Protein AF-A0A7C2AR70-F1 (afdb_monomer_lite)

Structure (mmCIF, N/CA/C/O backbone):
data_AF-A0A7C2AR70-F1
#
_entry.id   AF-A0A7C2AR70-F1
#
loop_
_atom_site.group_PDB
_atom_site.id
_atom_site.type_symbol
_atom_site.label_atom_id
_atom_site.label_alt_id
_atom_site.label_comp_id
_atom_site.label_asym_id
_atom_site.label_entity_id
_atom_site.label_seq_id
_atom_site.pdbx_PDB_ins_code
_atom_site.Cartn_x
_atom_site.Cartn_y
_atom_site.Cartn_z
_atom_site.occupancy
_atom_site.B_iso_or_equiv
_atom_site.auth_seq_id
_atom_site.auth_comp_id
_atom_site.auth_asym_id
_atom_site.auth_atom_id
_atom_site.pdbx_PDB_model_num
ATOM 1 N N . MET A 1 1 ? 42.522 9.588 -12.100 1.00 49.28 1 MET A N 1
ATOM 2 C CA . MET A 1 1 ? 41.634 8.437 -11.813 1.00 49.28 1 MET A CA 1
ATOM 3 C C . MET A 1 1 ? 40.787 8.620 -10.542 1.00 49.28 1 MET A C 1
ATOM 5 O O . MET A 1 1 ? 39.807 7.905 -10.396 1.00 49.28 1 MET A O 1
ATOM 9 N N . ASP A 1 2 ? 41.076 9.593 -9.663 1.00 53.12 2 ASP A N 1
ATOM 10 C CA . ASP A 1 2 ? 40.337 9.797 -8.393 1.00 53.12 2 ASP A CA 1
ATOM 11 C C . ASP A 1 2 ? 39.108 10.722 -8.435 1.00 53.12 2 ASP A C 1
ATOM 13 O O . ASP A 1 2 ? 38.309 10.716 -7.498 1.00 53.12 2 ASP A O 1
ATOM 17 N N . LYS A 1 3 ? 38.927 11.521 -9.496 1.00 52.28 3 LYS A N 1
ATOM 18 C CA . LYS A 1 3 ? 37.774 12.439 -9.607 1.00 52.28 3 LYS A CA 1
ATOM 19 C C . LYS A 1 3 ? 36.469 11.706 -9.939 1.00 52.28 3 LYS A C 1
ATOM 21 O O . LYS A 1 3 ? 35.471 11.916 -9.259 1.00 52.28 3 LYS A O 1
ATOM 26 N N . ILE A 1 4 ? 36.525 10.741 -10.858 1.00 54.91 4 ILE A N 1
ATOM 27 C CA . ILE A 1 4 ? 35.353 9.969 -11.306 1.00 54.91 4 ILE A CA 1
ATOM 28 C C . ILE A 1 4 ? 34.748 9.154 -10.147 1.00 54.91 4 ILE A C 1
ATOM 30 O O . ILE A 1 4 ? 33.536 9.122 -9.965 1.00 54.91 4 ILE A O 1
ATOM 34 N N . ARG A 1 5 ? 35.579 8.558 -9.275 1.00 50.78 5 ARG A N 1
ATOM 35 C CA . ARG A 1 5 ? 35.094 7.815 -8.092 1.00 50.78 5 ARG A CA 1
ATOM 36 C C . ARG A 1 5 ? 34.351 8.693 -7.080 1.00 50.78 5 ARG A C 1
ATOM 38 O O . ARG A 1 5 ? 33.504 8.178 -6.351 1.00 50.78 5 ARG A O 1
ATOM 45 N N . LYS A 1 6 ? 34.675 9.988 -6.993 1.00 52.06 6 LYS A N 1
ATOM 46 C CA . LYS A 1 6 ? 33.985 10.924 -6.093 1.00 52.06 6 LYS A CA 1
ATOM 47 C C . LYS A 1 6 ? 32.639 11.362 -6.664 1.00 52.06 6 LYS A C 1
ATOM 49 O O . LYS A 1 6 ? 31.676 11.389 -5.905 1.00 52.06 6 LYS A O 1
ATOM 54 N N . GLU A 1 7 ? 32.561 11.598 -7.971 1.00 48.84 7 GLU A N 1
ATOM 55 C CA . GLU A 1 7 ? 31.306 11.940 -8.655 1.00 48.84 7 GLU A CA 1
ATOM 56 C C . GLU A 1 7 ? 30.300 10.786 -8.604 1.00 48.84 7 GLU A C 1
ATOM 58 O O . GLU A 1 7 ? 29.153 11.000 -8.228 1.00 48.84 7 GLU A O 1
ATOM 63 N N . VAL A 1 8 ? 30.733 9.540 -8.839 1.00 49.62 8 VAL A N 1
ATOM 64 C CA . VAL A 1 8 ? 29.841 8.366 -8.734 1.00 49.62 8 VAL A CA 1
ATOM 65 C C . VAL A 1 8 ? 29.313 8.189 -7.302 1.00 49.62 8 VAL A C 1
ATOM 67 O O . VAL A 1 8 ? 28.121 7.959 -7.111 1.00 49.62 8 VAL A O 1
ATOM 70 N N . LYS A 1 9 ? 30.155 8.399 -6.277 1.00 47.09 9 LYS A N 1
ATOM 71 C CA . LYS A 1 9 ? 29.713 8.385 -4.869 1.00 47.09 9 LYS A CA 1
ATOM 72 C C . LYS A 1 9 ? 28.759 9.527 -4.519 1.00 47.09 9 LYS A C 1
ATOM 74 O O . LYS A 1 9 ? 27.948 9.355 -3.612 1.00 47.09 9 LYS A O 1
ATOM 79 N N . GLN A 1 10 ? 28.879 10.686 -5.166 1.00 50.59 10 GLN A N 1
ATOM 80 C CA . GLN A 1 10 ? 27.948 11.802 -4.990 1.00 50.59 10 GLN A CA 1
ATOM 81 C C . GLN A 1 10 ? 26.598 11.494 -5.637 1.00 50.59 10 GLN A C 1
ATOM 83 O O . GLN A 1 10 ? 25.582 11.656 -4.970 1.00 50.59 10 GLN A O 1
ATOM 88 N N . ILE A 1 11 ? 26.592 10.921 -6.843 1.00 49.66 11 ILE A N 1
ATOM 89 C CA . ILE A 1 11 ? 25.372 10.498 -7.544 1.00 49.66 11 ILE A CA 1
ATOM 90 C C . ILE A 1 11 ? 24.646 9.385 -6.771 1.00 49.66 11 ILE A C 1
ATOM 92 O O . ILE A 1 11 ? 23.427 9.435 -6.621 1.00 49.66 11 ILE A O 1
ATOM 96 N N . GLU A 1 12 ? 25.364 8.410 -6.200 1.00 46.34 12 GLU A N 1
ATOM 97 C CA . GLU A 1 12 ? 24.761 7.400 -5.314 1.00 46.34 12 GLU A CA 1
ATOM 98 C C . GLU A 1 12 ? 24.232 8.002 -4.002 1.00 46.34 12 GLU A C 1
ATOM 100 O O . GLU A 1 12 ? 23.262 7.493 -3.443 1.00 46.34 12 GLU A O 1
ATOM 105 N N . LYS A 1 13 ? 24.841 9.087 -3.497 1.00 45.34 13 LYS A N 1
ATOM 106 C CA . LYS A 1 13 ? 24.379 9.805 -2.295 1.00 45.34 13 LYS A CA 1
ATOM 107 C C . LYS A 1 13 ? 23.163 10.690 -2.562 1.00 45.34 13 LYS A C 1
ATOM 109 O O . LYS A 1 13 ? 22.318 10.790 -1.678 1.00 45.34 13 LYS A O 1
ATOM 114 N N . GLU A 1 14 ? 23.066 11.300 -3.739 1.00 42.00 14 GLU A N 1
ATOM 115 C CA . GLU A 1 14 ? 21.927 12.128 -4.156 1.00 42.00 14 GLU A CA 1
ATOM 116 C C . GLU A 1 14 ? 20.736 11.280 -4.620 1.00 42.00 14 GLU A C 1
ATOM 118 O O . GLU A 1 14 ? 19.599 11.602 -4.282 1.00 42.00 14 GLU A O 1
ATOM 123 N N . ASN A 1 15 ? 20.970 10.122 -5.252 1.00 44.38 15 ASN A N 1
ATOM 124 C CA . ASN A 1 15 ? 19.917 9.119 -5.473 1.00 44.38 15 ASN A CA 1
ATOM 125 C C . ASN A 1 15 ? 19.500 8.396 -4.185 1.00 44.38 15 ASN A C 1
ATOM 127 O O . ASN A 1 15 ? 18.403 7.847 -4.111 1.00 44.38 15 ASN A O 1
ATOM 131 N N . LYS A 1 16 ? 20.305 8.498 -3.120 1.00 42.09 16 LYS A N 1
ATOM 132 C CA . LYS A 1 16 ? 19.879 8.278 -1.730 1.00 42.09 16 LYS A CA 1
ATOM 133 C C . LYS A 1 16 ? 19.065 9.457 -1.188 1.00 42.09 16 LYS A C 1
ATOM 135 O O . LYS A 1 16 ? 19.096 9.730 0.016 1.00 42.09 16 LYS A O 1
ATOM 140 N N . SER A 1 17 ? 18.291 10.130 -2.047 1.00 49.06 17 SER A N 1
ATOM 141 C CA . SER A 1 17 ? 17.044 10.749 -1.619 1.00 49.06 17 SER A CA 1
ATOM 142 C C . SER A 1 17 ? 16.366 9.714 -0.730 1.00 49.06 17 SER A C 1
ATOM 144 O O . SER A 1 17 ? 16.111 8.577 -1.128 1.00 49.06 17 SER A O 1
ATOM 146 N N . LYS A 1 18 ? 16.300 10.033 0.560 1.00 51.69 18 LYS A N 1
ATOM 147 C CA . LYS A 1 18 ? 15.776 9.144 1.582 1.00 51.69 18 LYS A CA 1
ATOM 148 C C . LYS A 1 18 ? 14.306 8.965 1.240 1.00 51.69 18 LYS A C 1
ATOM 150 O O . LYS A 1 18 ? 13.485 9.747 1.711 1.00 51.69 18 LYS A O 1
ATOM 155 N N . GLY A 1 19 ? 13.989 7.999 0.375 1.00 50.56 19 GLY A N 1
ATOM 156 C CA . GLY A 1 19 ? 12.627 7.562 0.149 1.00 50.56 19 GLY A CA 1
ATOM 157 C C . GLY A 1 19 ? 12.059 7.360 1.537 1.00 50.56 19 GLY A C 1
ATOM 158 O O . GLY A 1 19 ? 12.648 6.621 2.336 1.00 50.56 19 GLY A O 1
ATOM 159 N N . LYS A 1 20 ? 11.035 8.149 1.882 1.00 57.00 20 LYS A N 1
ATOM 160 C CA . LYS A 1 20 ? 10.415 8.061 3.200 1.00 57.00 20 LYS A CA 1
ATOM 161 C C . LYS A 1 20 ? 10.168 6.572 3.463 1.00 57.00 20 LYS A C 1
ATOM 163 O O . LYS A 1 20 ? 9.755 5.880 2.527 1.00 57.00 20 LYS A O 1
ATOM 168 N N . PRO A 1 21 ? 10.455 6.057 4.673 1.00 69.56 21 PRO A N 1
ATOM 169 C CA . PRO A 1 21 ? 10.161 4.669 4.994 1.00 69.56 21 PRO A CA 1
ATOM 170 C C . PRO A 1 21 ? 8.759 4.321 4.493 1.00 69.56 21 PRO A C 1
ATOM 172 O O . PRO A 1 21 ? 7.845 5.134 4.643 1.00 69.56 21 PRO A O 1
ATOM 175 N N . LEU A 1 22 ? 8.578 3.147 3.880 1.00 66.88 22 LEU A N 1
ATOM 176 C CA . LEU A 1 22 ? 7.281 2.748 3.318 1.00 66.88 22 LEU A CA 1
ATOM 177 C C . LEU A 1 22 ? 6.150 2.915 4.349 1.00 66.88 22 LEU A C 1
ATOM 179 O O . LEU A 1 22 ? 5.042 3.297 4.000 1.00 66.88 22 LEU A O 1
ATOM 183 N N . SER A 1 23 ? 6.449 2.707 5.632 1.00 70.56 23 SER A N 1
ATOM 184 C CA . SER A 1 23 ? 5.547 2.985 6.752 1.00 70.56 23 SER A CA 1
ATOM 185 C C . SER A 1 23 ? 5.125 4.456 6.866 1.00 70.56 23 SER A C 1
ATOM 187 O O . SER A 1 23 ? 3.953 4.730 7.105 1.00 70.56 23 SER A O 1
ATOM 189 N N . THR A 1 24 ? 6.033 5.414 6.688 1.00 77.94 24 THR A N 1
ATOM 190 C CA . THR A 1 24 ? 5.720 6.852 6.647 1.00 77.94 24 THR A CA 1
ATOM 191 C C . THR A 1 24 ? 4.848 7.183 5.439 1.00 77.94 24 THR A C 1
ATOM 193 O O . THR A 1 24 ? 3.852 7.881 5.590 1.00 77.94 24 THR A O 1
ATOM 196 N N . LEU A 1 25 ? 5.167 6.632 4.265 1.00 76.94 25 LEU A N 1
ATOM 197 C CA . LEU A 1 25 ? 4.392 6.862 3.043 1.00 76.94 25 LEU A CA 1
ATOM 198 C C . LEU A 1 25 ? 2.976 6.274 3.145 1.00 76.94 25 LEU A C 1
ATOM 200 O O . LEU A 1 25 ? 2.009 6.937 2.790 1.00 76.94 25 LEU A O 1
ATOM 204 N N . LEU A 1 26 ? 2.833 5.067 3.700 1.00 81.94 26 LEU A N 1
ATOM 205 C CA . LEU A 1 26 ? 1.529 4.443 3.952 1.00 81.94 26 LEU A CA 1
ATOM 206 C C . LEU A 1 26 ? 0.710 5.207 5.000 1.00 81.94 26 LEU A C 1
ATOM 208 O O . LEU A 1 26 ? -0.504 5.322 4.853 1.00 81.94 26 LEU A O 1
ATOM 212 N N . ASN A 1 27 ? 1.358 5.764 6.029 1.00 86.88 27 ASN A N 1
ATOM 213 C CA . ASN A 1 27 ? 0.692 6.652 6.983 1.00 86.88 27 ASN A CA 1
ATOM 214 C C . ASN A 1 27 ? 0.189 7.935 6.306 1.00 86.88 27 ASN A C 1
ATOM 216 O O . ASN A 1 27 ? -0.954 8.321 6.526 1.00 86.88 27 ASN A O 1
ATOM 220 N N . GLU A 1 28 ? 1.006 8.570 5.460 1.00 86.50 28 GLU A N 1
ATOM 221 C CA . GLU A 1 28 ? 0.623 9.775 4.705 1.00 86.50 28 GLU A CA 1
ATOM 222 C C . GLU A 1 28 ? -0.475 9.510 3.666 1.00 86.50 28 GLU A C 1
ATOM 224 O O . GLU A 1 28 ? -1.265 10.407 3.362 1.00 86.50 28 GLU A O 1
ATOM 229 N N . ALA A 1 29 ? -0.521 8.292 3.125 1.00 86.56 29 ALA A N 1
ATOM 230 C CA . ALA A 1 29 ?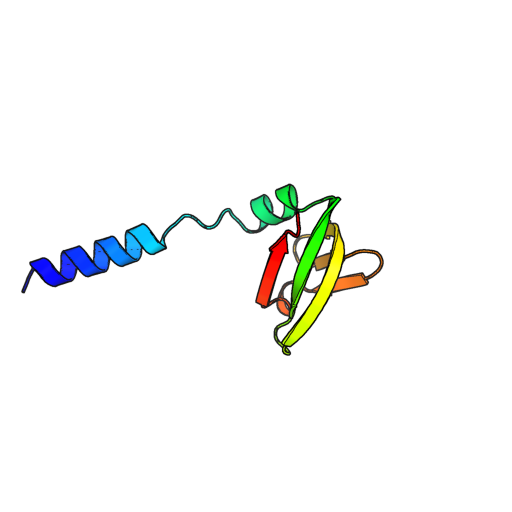 -1.510 7.851 2.152 1.00 86.56 29 ALA A CA 1
ATOM 231 C C . ALA A 1 29 ? -2.816 7.353 2.795 1.00 86.56 29 ALA A C 1
ATOM 233 O O . ALA A 1 29 ? -3.815 7.189 2.094 1.00 86.56 29 ALA A O 1
ATOM 234 N N . LYS A 1 30 ? -2.844 7.096 4.111 1.00 91.25 30 LYS A N 1
ATOM 235 C CA . LYS A 1 30 ? -4.031 6.567 4.794 1.00 91.25 30 LYS A CA 1
ATOM 236 C C . LYS A 1 30 ? -5.201 7.542 4.658 1.00 91.25 30 LYS A C 1
ATOM 238 O O . LYS A 1 30 ? -5.112 8.709 5.023 1.00 91.25 30 LYS A O 1
ATOM 243 N N . GLY A 1 31 ? -6.319 7.040 4.150 1.00 92.44 31 GLY A N 1
ATOM 244 C CA . GLY A 1 31 ? -7.527 7.804 3.872 1.00 92.44 31 GLY A CA 1
ATOM 245 C C . GLY A 1 31 ? -7.497 8.597 2.564 1.00 92.44 31 GLY A C 1
ATOM 246 O O . GLY A 1 31 ? -8.497 9.262 2.286 1.00 92.44 31 GLY A O 1
ATOM 247 N N . LYS A 1 32 ? -6.423 8.520 1.766 1.00 92.94 32 LYS A N 1
ATOM 248 C CA . LYS A 1 32 ? -6.299 9.173 0.454 1.00 92.94 32 LYS A CA 1
ATOM 249 C C . LYS A 1 32 ? -6.545 8.196 -0.690 1.00 92.94 32 LYS A C 1
ATOM 251 O O . LYS A 1 32 ? -6.446 6.979 -0.519 1.00 92.94 32 LYS A O 1
ATOM 256 N N . ASN A 1 33 ? -6.838 8.751 -1.862 1.00 95.19 33 ASN A N 1
ATOM 257 C CA . ASN A 1 33 ? -6.894 7.988 -3.099 1.00 95.19 33 ASN A CA 1
ATOM 258 C C . ASN A 1 33 ? -5.474 7.636 -3.545 1.00 95.19 33 ASN A C 1
ATOM 260 O O . ASN A 1 33 ? -4.571 8.473 -3.544 1.00 95.19 33 ASN A O 1
ATOM 264 N N . VAL A 1 34 ? -5.278 6.381 -3.922 1.00 94.25 34 VAL A N 1
ATOM 265 C CA . VAL A 1 34 ? -3.993 5.851 -4.358 1.00 94.25 34 VAL A CA 1
ATOM 266 C C . VAL A 1 34 ? -4.151 5.043 -5.635 1.00 94.25 34 VAL A C 1
ATOM 268 O O . VAL A 1 34 ? -5.214 4.500 -5.951 1.00 94.25 34 VAL A O 1
ATOM 271 N N . ARG A 1 35 ? -3.046 4.949 -6.365 1.00 94.62 35 ARG A N 1
ATOM 272 C CA . ARG A 1 35 ? -2.838 4.029 -7.472 1.00 94.62 35 ARG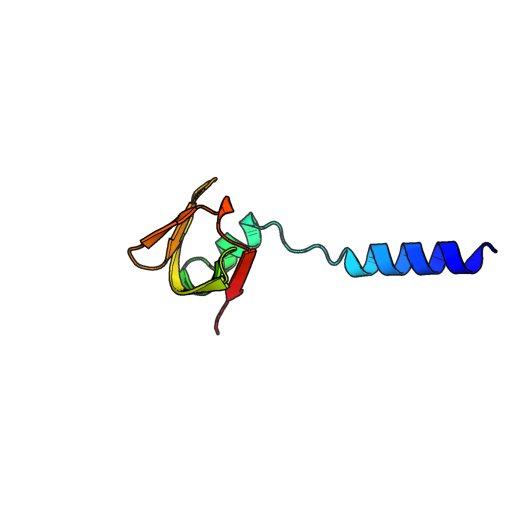 A CA 1
ATOM 273 C C . ARG A 1 35 ? -1.794 3.006 -7.052 1.00 94.62 35 ARG A C 1
ATOM 275 O O . ARG A 1 35 ? -0.666 3.365 -6.719 1.00 94.62 35 ARG A O 1
ATOM 282 N N . VAL A 1 36 ? -2.175 1.740 -7.057 1.00 92.94 36 VAL A N 1
ATOM 283 C CA . VAL A 1 36 ? -1.313 0.608 -6.734 1.00 92.94 36 VAL A CA 1
ATOM 284 C C . VAL A 1 36 ? -0.930 -0.070 -8.036 1.00 92.94 36 VAL A C 1
ATOM 286 O O . VAL A 1 36 ? -1.796 -0.517 -8.785 1.00 92.94 36 VAL A O 1
ATOM 289 N N . PHE A 1 37 ? 0.368 -0.124 -8.305 1.00 93.50 37 PHE A N 1
ATOM 290 C CA . PHE A 1 37 ? 0.917 -0.813 -9.462 1.00 93.50 37 PHE A CA 1
ATOM 291 C C . PHE A 1 37 ? 1.413 -2.179 -9.006 1.00 93.50 37 PHE A C 1
ATOM 293 O O . PHE A 1 37 ? 2.327 -2.268 -8.181 1.00 93.50 37 PHE A O 1
ATOM 300 N N . MET A 1 38 ? 0.794 -3.232 -9.520 1.00 93.75 38 MET A N 1
ATOM 301 C CA . MET A 1 38 ? 1.088 -4.616 -9.172 1.00 93.75 38 MET A CA 1
ATOM 302 C C . MET A 1 38 ? 2.285 -5.140 -9.979 1.00 93.75 38 MET A C 1
ATOM 304 O O . MET A 1 38 ? 2.682 -4.568 -10.998 1.00 93.75 38 MET A O 1
ATOM 308 N N . MET A 1 39 ? 2.910 -6.218 -9.504 1.00 91.88 39 MET A N 1
ATOM 309 C CA . MET A 1 39 ? 4.059 -6.840 -10.173 1.00 91.88 39 MET A CA 1
ATOM 310 C C . MET A 1 39 ? 3.707 -7.470 -11.525 1.00 91.88 39 MET A C 1
ATOM 312 O O . MET A 1 39 ? 4.560 -7.510 -12.409 1.00 91.88 39 MET A O 1
ATOM 316 N N . ASP A 1 40 ? 2.468 -7.926 -11.692 1.00 92.56 40 ASP A N 1
ATOM 317 C CA . ASP A 1 40 ? 1.929 -8.483 -12.939 1.00 92.56 40 ASP A CA 1
ATOM 318 C C . ASP A 1 40 ? 1.528 -7.409 -13.969 1.00 92.56 40 ASP A C 1
ATOM 320 O O . ASP A 1 40 ? 1.177 -7.735 -15.101 1.00 92.56 40 ASP A O 1
ATOM 324 N N . GLY A 1 41 ? 1.621 -6.126 -13.602 1.00 91.75 41 GLY A N 1
ATOM 325 C CA . GLY A 1 41 ? 1.234 -4.996 -14.442 1.00 91.75 41 GLY A CA 1
ATOM 326 C C . GLY A 1 41 ? -0.203 -4.514 -14.235 1.00 91.75 41 GLY A C 1
ATOM 327 O O . GLY A 1 41 ? -0.574 -3.507 -14.842 1.00 91.75 41 GLY A O 1
ATOM 328 N N . GLU A 1 42 ? -1.000 -5.156 -13.372 1.00 93.62 42 GLU A N 1
ATOM 329 C CA . GLU A 1 42 ? -2.321 -4.649 -12.999 1.00 93.62 42 GLU A CA 1
ATOM 330 C C . GLU A 1 42 ? -2.192 -3.299 -12.272 1.00 93.62 42 GLU A C 1
ATOM 332 O O . GLU A 1 42 ? -1.268 -3.054 -11.489 1.00 93.62 42 GLU A O 1
ATOM 337 N N . ILE A 1 43 ? -3.139 -2.396 -12.535 1.00 94.06 43 ILE A N 1
ATOM 338 C CA . ILE A 1 43 ? -3.223 -1.102 -11.862 1.00 94.06 43 ILE A CA 1
ATOM 339 C C . ILE A 1 43 ? -4.545 -1.030 -11.115 1.00 94.06 43 ILE A C 1
ATOM 341 O O . ILE A 1 43 ? -5.613 -0.941 -11.723 1.00 94.06 43 ILE A O 1
ATOM 345 N N . LEU A 1 44 ? -4.461 -0.975 -9.790 1.00 92.62 44 LEU A N 1
ATOM 346 C CA . LEU A 1 44 ? -5.616 -0.823 -8.921 1.00 92.62 44 LEU A CA 1
ATOM 347 C C . LEU A 1 44 ? -5.711 0.620 -8.424 1.00 92.62 44 LEU A C 1
ATOM 349 O O . LEU A 1 44 ? -4.733 1.205 -7.966 1.00 92.62 44 LEU A O 1
ATOM 353 N N . LYS A 1 45 ? -6.897 1.216 -8.531 1.00 94.62 45 LYS A N 1
ATOM 354 C CA . LYS A 1 45 ? -7.183 2.568 -8.037 1.00 94.62 45 LYS A CA 1
ATOM 355 C C . LYS A 1 45 ? -8.237 2.473 -6.950 1.00 94.62 45 LYS A C 1
ATOM 357 O O . LYS A 1 45 ? -9.213 1.754 -7.136 1.00 94.62 45 LYS A O 1
ATOM 362 N N . GLY A 1 46 ? -8.041 3.207 -5.865 1.00 94.62 46 GLY A N 1
ATOM 363 C CA . GLY A 1 46 ? -9.000 3.240 -4.768 1.00 94.62 46 GLY A CA 1
ATOM 364 C C . GLY A 1 46 ? -8.466 3.990 -3.561 1.00 94.62 46 GLY A C 1
ATOM 365 O O . GLY A 1 46 ? -7.385 4.580 -3.612 1.00 94.62 46 GLY A O 1
ATOM 366 N N . ARG A 1 47 ? -9.212 3.971 -2.463 1.00 95.12 47 ARG A N 1
ATOM 367 C CA . ARG A 1 47 ? -8.842 4.652 -1.226 1.00 95.12 47 ARG A CA 1
ATOM 368 C C . ARG A 1 47 ? -8.066 3.719 -0.305 1.00 95.12 47 ARG A C 1
ATOM 370 O O . ARG A 1 47 ? -8.544 2.641 0.028 1.00 95.12 47 ARG A O 1
ATOM 377 N N . LEU A 1 48 ? -6.887 4.134 0.161 1.00 94.56 48 LEU A N 1
ATOM 378 C CA . LEU A 1 48 ? -6.146 3.359 1.162 1.00 94.56 48 LEU A CA 1
ATOM 379 C C . LEU A 1 48 ? -6.839 3.483 2.523 1.00 94.56 48 LEU A C 1
ATOM 381 O O . LEU A 1 48 ? -6.720 4.507 3.189 1.00 94.56 48 LEU A O 1
ATOM 385 N N . GLU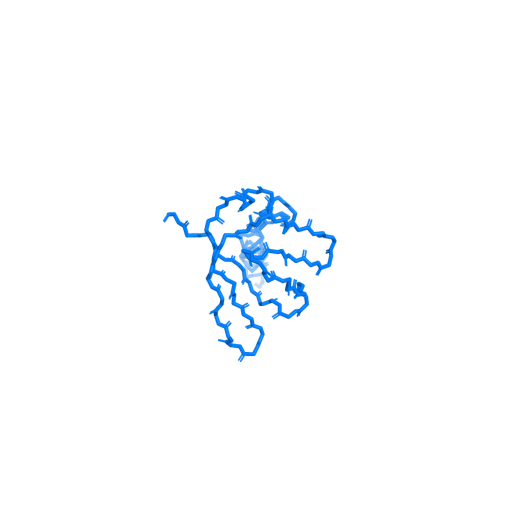 A 1 49 ? -7.544 2.449 2.968 1.00 94.12 49 GLU A N 1
ATOM 386 C CA . GLU A 1 49 ? -8.273 2.485 4.240 1.00 94.12 49 GLU A CA 1
ATOM 387 C C . GLU A 1 49 ? -7.384 2.092 5.422 1.00 94.12 49 GLU A C 1
ATOM 389 O O . GLU A 1 49 ? -7.334 2.765 6.460 1.00 94.12 49 GLU A O 1
ATOM 394 N N . LYS A 1 50 ? -6.671 0.974 5.266 1.00 93.50 50 LYS A N 1
ATOM 395 C CA . LYS A 1 50 ? -5.863 0.348 6.315 1.00 93.50 50 LYS A CA 1
ATOM 396 C C . LYS A 1 50 ? -4.619 -0.288 5.720 1.00 93.50 50 LYS A C 1
ATOM 398 O O . LYS A 1 50 ? -4.542 -0.571 4.530 1.00 93.50 50 LYS A O 1
ATOM 403 N N . PHE A 1 51 ? -3.642 -0.545 6.573 1.00 92.38 51 PHE A N 1
ATOM 404 C CA . PHE A 1 51 ? -2.493 -1.366 6.234 1.00 92.38 51 PHE A CA 1
ATOM 405 C C . PHE A 1 51 ? -1.979 -2.067 7.486 1.00 92.38 51 PHE A C 1
ATOM 407 O O . PHE A 1 51 ? -2.110 -1.557 8.600 1.00 92.38 51 PHE A O 1
ATOM 414 N N . SER A 1 52 ? -1.399 -3.242 7.288 1.00 91.38 52 SER A N 1
ATOM 415 C CA . SER A 1 52 ? -0.733 -4.034 8.315 1.00 91.38 52 SER A CA 1
ATOM 416 C C . SER A 1 52 ? 0.759 -4.123 8.001 1.00 91.38 52 SER A C 1
ATOM 418 O O . SER A 1 52 ? 1.290 -3.355 7.191 1.00 91.38 52 SER A O 1
ATOM 420 N N . LEU A 1 53 ? 1.466 -5.057 8.636 1.00 87.75 53 LEU A N 1
ATOM 421 C CA . LEU A 1 53 ? 2.853 -5.350 8.296 1.00 87.75 53 LEU A CA 1
ATOM 422 C C . LEU A 1 53 ? 2.980 -5.847 6.845 1.00 87.75 53 LEU A C 1
ATOM 424 O O . LEU A 1 53 ? 3.833 -5.347 6.110 1.00 87.75 53 LEU A O 1
ATOM 428 N N . TYR A 1 54 ? 2.075 -6.726 6.407 1.00 91.62 54 TYR A N 1
ATOM 429 C CA . TYR A 1 54 ? 2.189 -7.461 5.140 1.00 91.62 54 TYR A CA 1
ATOM 430 C C . TYR A 1 54 ? 1.165 -7.068 4.080 1.00 91.62 54 TYR A C 1
ATOM 432 O O . TYR A 1 54 ? 1.386 -7.320 2.898 1.00 91.62 54 TYR A O 1
ATOM 440 N N . GLU A 1 55 ? 0.073 -6.425 4.479 1.00 93.50 55 GLU A N 1
ATOM 441 C CA . GLU A 1 55 ? -1.071 -6.179 3.605 1.00 93.50 55 GLU A CA 1
ATOM 442 C C . GLU A 1 55 ? -1.467 -4.706 3.620 1.00 93.50 55 GLU A C 1
ATOM 444 O O . GLU A 1 55 ? -1.155 -3.957 4.553 1.00 93.50 55 GLU A O 1
ATOM 449 N N . ILE A 1 56 ? -2.173 -4.298 2.574 1.00 93.38 56 ILE A N 1
ATOM 450 C CA . ILE A 1 56 ? -2.894 -3.033 2.504 1.00 93.38 56 ILE A CA 1
ATOM 451 C C . ILE A 1 56 ? -4.351 -3.308 2.138 1.00 93.38 56 ILE A C 1
ATOM 453 O O . ILE A 1 56 ? -4.650 -4.270 1.435 1.00 93.38 56 ILE A O 1
ATOM 457 N N . GLN A 1 57 ? -5.250 -2.454 2.610 1.00 95.75 57 GLN A N 1
ATOM 458 C CA . GLN A 1 57 ? -6.658 -2.476 2.254 1.00 95.75 57 GLN A CA 1
ATOM 459 C C . GLN A 1 57 ? -6.952 -1.254 1.382 1.00 95.75 57 GLN A C 1
ATOM 461 O O . GLN A 1 57 ? -6.850 -0.121 1.859 1.00 95.75 57 GLN A O 1
ATOM 466 N N . ILE A 1 58 ? -7.294 -1.497 0.118 1.00 94.50 58 ILE A N 1
ATOM 467 C CA . ILE A 1 58 ? -7.754 -0.474 -0.820 1.00 94.50 58 ILE A CA 1
ATOM 468 C C . ILE A 1 58 ? -9.251 -0.668 -1.042 1.00 94.50 58 ILE A C 1
ATOM 470 O O . ILE A 1 58 ? -9.664 -1.714 -1.546 1.00 94.50 58 ILE A O 1
ATOM 474 N N . ASP A 1 59 ? -10.057 0.315 -0.648 1.00 92.50 59 ASP A N 1
ATOM 475 C CA . ASP A 1 59 ? -11.513 0.193 -0.538 1.00 92.50 59 ASP A CA 1
ATOM 476 C C . ASP A 1 59 ? -11.880 -1.094 0.240 1.00 92.50 59 ASP A C 1
ATOM 478 O O . ASP A 1 59 ? -11.417 -1.308 1.361 1.00 92.50 59 ASP A O 1
ATOM 482 N N . ASN A 1 60 ? -12.619 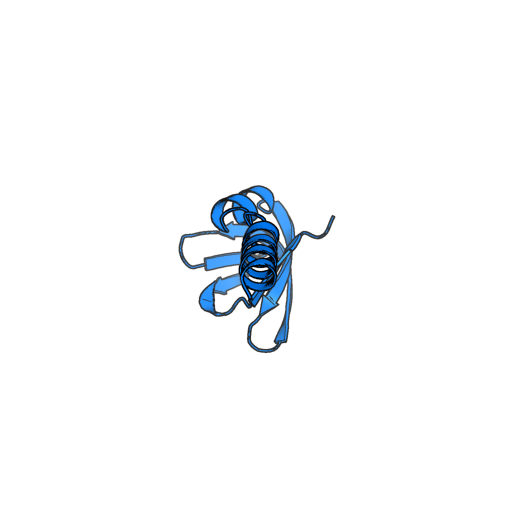-2.021 -0.377 1.00 91.19 60 ASN A N 1
ATOM 483 C CA . ASN A 1 60 ? -12.991 -3.314 0.212 1.00 91.19 60 ASN A CA 1
ATOM 484 C C . ASN A 1 60 ? -12.073 -4.483 -0.202 1.00 91.19 60 ASN A C 1
ATOM 486 O O . ASN A 1 60 ? -12.441 -5.644 -0.024 1.00 91.19 60 ASN A O 1
ATOM 490 N N . LYS A 1 61 ? -10.897 -4.213 -0.784 1.00 92.88 61 LYS A N 1
ATOM 491 C CA . LYS A 1 61 ? -9.959 -5.240 -1.266 1.00 92.88 61 LYS A CA 1
ATOM 492 C C . LYS A 1 61 ? -8.691 -5.281 -0.418 1.00 92.88 61 LYS A C 1
ATOM 494 O O . LYS A 1 61 ? -8.070 -4.250 -0.171 1.00 92.88 61 LYS A O 1
ATOM 499 N N . ILE A 1 62 ? -8.277 -6.484 -0.027 1.00 94.75 62 ILE A N 1
ATOM 500 C CA . ILE A 1 62 ? -7.009 -6.730 0.672 1.00 94.75 62 ILE A CA 1
ATOM 501 C C . ILE A 1 62 ? -5.956 -7.150 -0.353 1.00 94.75 62 ILE A C 1
ATOM 503 O O . ILE A 1 62 ? -6.197 -8.035 -1.172 1.00 94.75 62 ILE A O 1
ATOM 507 N N . ILE A 1 63 ? -4.793 -6.503 -0.307 1.00 93.75 63 ILE A N 1
ATOM 508 C CA . ILE A 1 63 ? -3.689 -6.703 -1.247 1.00 93.75 63 ILE A CA 1
ATOM 509 C C . ILE A 1 63 ? -2.404 -6.970 -0.467 1.00 93.75 63 ILE A C 1
ATOM 511 O O . ILE A 1 63 ? -2.037 -6.223 0.444 1.00 93.75 63 ILE A O 1
ATOM 515 N N . TRP A 1 64 ? -1.681 -8.015 -0.862 1.00 94.12 64 TRP A N 1
ATOM 516 C CA . TRP A 1 64 ? -0.383 -8.363 -0.291 1.00 94.12 64 TRP A CA 1
ATOM 517 C C . TRP A 1 64 ? 0.712 -7.430 -0.805 1.00 94.12 64 TRP A C 1
ATOM 519 O O . TRP A 1 64 ? 0.907 -7.309 -2.012 1.00 94.12 64 TRP A O 1
ATOM 529 N N . LYS A 1 65 ? 1.504 -6.834 0.094 1.00 91.12 65 LYS A N 1
ATOM 530 C CA . LYS A 1 65 ? 2.583 -5.898 -0.276 1.00 91.12 65 LYS A CA 1
ATOM 531 C C . LYS A 1 65 ? 3.641 -6.512 -1.187 1.00 91.12 65 LYS A C 1
ATOM 533 O O . LYS A 1 65 ? 4.218 -5.798 -1.993 1.00 91.12 65 LYS A O 1
ATOM 538 N N . GLN A 1 66 ? 3.872 -7.821 -1.086 1.00 91.69 66 GLN A N 1
ATOM 539 C CA . GLN A 1 66 ? 4.809 -8.540 -1.957 1.00 91.69 66 GLN A CA 1
ATOM 540 C C . GLN A 1 66 ? 4.380 -8.553 -3.432 1.00 91.69 66 GLN A C 1
ATOM 542 O O . GLN A 1 66 ? 5.228 -8.685 -4.302 1.00 91.69 66 GLN A O 1
ATOM 547 N N . ALA A 1 67 ? 3.081 -8.400 -3.710 1.00 92.62 67 ALA A N 1
ATOM 548 C CA . ALA A 1 67 ? 2.549 -8.325 -5.067 1.00 92.62 67 ALA A CA 1
ATOM 549 C C . ALA A 1 67 ? 2.574 -6.893 -5.632 1.00 92.62 67 ALA A C 1
ATOM 551 O O . ALA A 1 67 ? 2.256 -6.687 -6.800 1.00 92.62 67 ALA A O 1
ATOM 552 N N . ILE A 1 68 ? 2.950 -5.900 -4.819 1.00 91.12 68 ILE A N 1
ATOM 553 C CA . ILE A 1 68 ? 2.953 -4.487 -5.191 1.00 91.12 68 ILE A CA 1
ATOM 554 C C . ILE A 1 68 ? 4.350 -4.095 -5.655 1.00 91.12 68 ILE A C 1
ATOM 556 O O . ILE A 1 68 ? 5.337 -4.285 -4.948 1.00 91.12 68 ILE A O 1
ATOM 560 N N . LYS A 1 69 ? 4.427 -3.482 -6.834 1.00 89.69 69 LYS A N 1
ATOM 561 C CA . LYS A 1 69 ? 5.654 -2.891 -7.362 1.00 89.69 69 LYS A CA 1
ATOM 562 C C . LYS A 1 69 ? 5.913 -1.521 -6.735 1.00 89.69 69 LYS A C 1
ATOM 564 O O . LYS A 1 69 ? 7.005 -1.273 -6.235 1.00 89.69 69 LYS A O 1
ATOM 569 N N . TYR A 1 70 ? 4.916 -0.634 -6.760 1.00 87.31 70 TYR A N 1
ATOM 570 C CA . TYR A 1 70 ? 4.947 0.670 -6.088 1.00 87.31 70 TYR A CA 1
ATOM 571 C C . TYR A 1 70 ? 3.533 1.253 -5.923 1.00 87.31 70 TYR A C 1
ATOM 573 O O . TYR A 1 70 ? 2.569 0.770 -6.519 1.00 87.31 70 TYR A O 1
ATOM 581 N N . ILE A 1 71 ? 3.416 2.291 -5.092 1.00 88.81 71 ILE A N 1
ATOM 582 C CA . ILE A 1 71 ? 2.164 3.000 -4.799 1.00 88.81 71 ILE A CA 1
ATOM 583 C C . ILE A 1 71 ? 2.372 4.489 -5.068 1.00 88.81 71 ILE A C 1
ATOM 585 O O . ILE A 1 71 ? 3.397 5.050 -4.686 1.00 88.81 71 ILE A O 1
ATOM 589 N N . GLU A 1 72 ? 1.384 5.124 -5.687 1.00 89.88 72 GLU A N 1
ATOM 590 C CA . GLU A 1 72 ? 1.345 6.557 -5.971 1.00 89.88 72 GLU A CA 1
ATOM 591 C C . GLU A 1 72 ? 0.085 7.171 -5.342 1.00 89.88 72 GLU A C 1
ATOM 593 O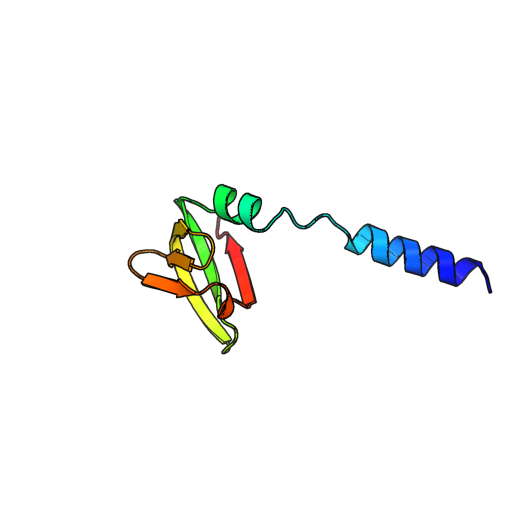 O . GLU A 1 72 ? -1.001 6.600 -5.441 1.00 89.88 72 GLU A O 1
ATOM 598 N N . MET A 1 73 ? 0.213 8.319 -4.672 1.00 89.38 73 MET A N 1
ATOM 599 C CA . MET A 1 73 ? -0.944 9.074 -4.177 1.00 89.38 73 MET A CA 1
ATOM 600 C C . MET A 1 73 ? -1.538 9.896 -5.318 1.00 89.38 73 MET A C 1
ATOM 602 O O . MET A 1 73 ? -0.801 10.523 -6.072 1.00 89.38 73 MET A O 1
ATOM 606 N N . ILE A 1 74 ? -2.863 9.895 -5.426 1.00 87.94 74 ILE A N 1
ATOM 607 C CA . ILE A 1 74 ? -3.597 10.737 -6.368 1.00 87.94 74 ILE A CA 1
ATOM 608 C C . ILE A 1 74 ? -4.145 11.915 -5.550 1.00 87.94 74 ILE A C 1
ATOM 610 O O . ILE A 1 74 ? -4.888 11.677 -4.594 1.00 87.94 74 ILE A O 1
ATOM 614 N N 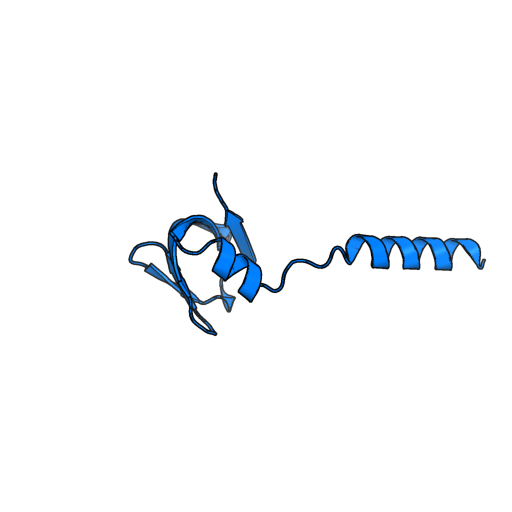. GLU A 1 75 ? -3.722 13.140 -5.880 1.00 66.62 75 GLU A N 1
ATOM 615 C CA . GLU A 1 75 ? -4.318 14.381 -5.345 1.00 66.62 75 GLU A CA 1
ATOM 616 C C . GLU A 1 75 ? -5.795 14.515 -5.728 1.00 66.62 75 GLU A C 1
ATOM 618 O O . GLU A 1 75 ? -6.149 14.179 -6.884 1.00 66.62 75 GLU A O 1
#

Secondary structure (DSSP, 8-state):
-HHHHHHHHHHHHHTT-----HHHHHHHHTTSEEEEEETTS-EEEEEEEEE-SSEEEETTEEEEGGGEEEEEE--

Foldseek 3Di:
DPPVVVVVVVVVVVVPPVPPPVVVVLVVQAQFWKWWQFPVRDIDTAGFHDDDPFWTQGPNDIGGPVRTPDMDTDD

Sequence (75 aa):
MDKIRKEVKQIEKENKSKGKPLSTLLNEAKGKNVRVFMMDGEILKGRLEKFSLYEIQIDNKIIWKQAIKYIEMIE

pLDDT: mean 78.93, std 18.95, range [42.0, 95.75]

Radius of gyration: 16.54 Å; chains: 1; bounding box: 55×23×23 Å